Protein AF-A0A1J4SHT1-F1 (afdb_monomer_lite)

pLDDT: mean 96.35, std 3.9, range [74.31, 98.5]

Sequence (50 aa):
MKVSARNLIPGKIKEITMGPVNAEVVVEVAPGIEVVSMITAHSVKAMELK

Secondary structure (DSSP, 8-state):
---S-S-----EEEEEEE-SSEEEEEEEEETTEEEEEEEEHHHHHHTT--

Structure (mmCIF, N/CA/C/O backbone):
data_AF-A0A1J4SHT1-F1
#
_entry.id   AF-A0A1J4SHT1-F1
#
loop_
_atom_site.group_PDB
_atom_site.id
_atom_site.type_symbol
_atom_site.label_atom_id
_atom_site.label_alt_id
_atom_site.label_comp_id
_atom_site.label_asym_id
_atom_site.label_entity_id
_atom_site.label_seq_id
_atom_site.pdbx_PDB_ins_code
_atom_site.Cartn_x
_atom_site.Cartn_y
_atom_site.Cartn_z
_atom_site.occupancy
_atom_site.B_iso_or_equiv
_atom_site.auth_seq_id
_atom_site.auth_comp_id
_atom_site.auth_asym_id
_atom_site.auth_atom_id
_atom_site.pdbx_PDB_model_num
ATOM 1 N N . MET A 1 1 ? -9.343 -13.705 -0.899 1.00 74.31 1 MET A N 1
ATOM 2 C CA . MET A 1 1 ? -7.968 -13.969 -1.380 1.00 74.31 1 MET A CA 1
ATOM 3 C C . MET A 1 1 ? -7.403 -15.130 -0.565 1.00 74.31 1 MET A C 1
ATOM 5 O O . MET A 1 1 ? -7.560 -15.097 0.647 1.00 74.31 1 MET A O 1
ATOM 9 N N . LYS A 1 2 ? -6.842 -16.179 -1.184 1.00 89.50 2 LYS A N 1
ATOM 10 C CA . LYS A 1 2 ? -6.193 -17.285 -0.451 1.00 89.50 2 LYS A CA 1
ATOM 11 C C . LYS A 1 2 ? -4.682 -17.072 -0.484 1.00 89.50 2 LYS A C 1
ATOM 13 O O . LYS A 1 2 ? -4.061 -17.294 -1.515 1.00 89.50 2 LYS A O 1
ATOM 18 N N . VAL A 1 3 ? -4.121 -16.627 0.633 1.00 95.19 3 VAL A N 1
ATOM 19 C CA . VAL A 1 3 ? -2.673 -16.498 0.851 1.00 95.19 3 VAL A CA 1
ATOM 20 C C . VAL A 1 3 ? -2.300 -17.259 2.120 1.00 95.19 3 VAL A C 1
ATOM 22 O O . VAL A 1 3 ? -3.144 -17.441 2.994 1.00 95.19 3 VAL A O 1
ATOM 25 N N . SER A 1 4 ? -1.055 -17.726 2.220 1.00 97.44 4 SER A N 1
ATOM 26 C CA . SER A 1 4 ? -0.559 -18.445 3.405 1.00 97.44 4 SER A CA 1
ATOM 27 C C . SER A 1 4 ? -0.330 -17.534 4.616 1.00 97.44 4 SER A C 1
ATOM 29 O O . SER A 1 4 ? -0.184 -18.028 5.733 1.00 97.44 4 SER A O 1
ATOM 31 N N . ALA A 1 5 ? -0.292 -16.213 4.407 1.00 95.44 5 ALA A N 1
ATOM 32 C CA . ALA A 1 5 ? -0.138 -15.236 5.474 1.00 95.44 5 ALA A CA 1
ATOM 33 C C . ALA A 1 5 ? -1.289 -15.357 6.485 1.00 95.44 5 ALA A C 1
ATOM 35 O O . ALA A 1 5 ? -2.462 -15.277 6.123 1.00 95.44 5 ALA A O 1
ATOM 36 N N . ARG A 1 6 ? -0.939 -15.534 7.766 1.00 97.06 6 ARG A N 1
ATOM 37 C CA . ARG A 1 6 ? -1.905 -15.719 8.861 1.00 97.06 6 ARG A CA 1
ATOM 38 C C . ARG A 1 6 ? -2.751 -14.472 9.123 1.00 97.06 6 ARG A C 1
ATOM 40 O O . ARG A 1 6 ? -3.914 -14.595 9.490 1.00 97.06 6 ARG A O 1
ATOM 47 N N . ASN A 1 7 ? -2.155 -13.293 8.955 1.00 94.69 7 ASN A N 1
ATOM 48 C CA . ASN A 1 7 ? -2.790 -12.020 9.271 1.00 94.69 7 ASN A CA 1
ATOM 49 C C . ASN A 1 7 ? -3.302 -11.361 7.991 1.00 94.69 7 ASN A C 1
ATOM 51 O O . ASN A 1 7 ? -2.522 -11.015 7.105 1.00 94.69 7 ASN A O 1
ATOM 55 N N . LEU A 1 8 ? -4.618 -11.172 7.929 1.00 95.06 8 LEU A N 1
ATOM 56 C CA . LEU A 1 8 ? -5.311 -10.406 6.901 1.00 95.06 8 LEU A CA 1
ATOM 57 C C . LEU A 1 8 ? -6.080 -9.303 7.614 1.00 95.06 8 LEU A C 1
ATOM 59 O O . LEU A 1 8 ? -7.094 -9.572 8.254 1.00 95.06 8 LEU A O 1
ATOM 63 N N . ILE A 1 9 ? -5.558 -8.082 7.550 1.00 95.56 9 ILE A N 1
ATOM 64 C CA . ILE A 1 9 ? -6.106 -6.947 8.287 1.00 95.56 9 ILE A CA 1
ATOM 65 C C . ILE A 1 9 ? -6.821 -6.044 7.277 1.00 95.56 9 ILE A C 1
ATOM 67 O O . ILE A 1 9 ? -6.147 -5.417 6.458 1.00 95.56 9 ILE A O 1
ATOM 71 N N . PRO A 1 10 ? -8.165 -6.013 7.265 1.00 94.69 10 PRO A N 1
ATOM 72 C CA . PRO A 1 10 ? -8.901 -5.085 6.423 1.00 94.69 10 PRO A CA 1
ATOM 73 C C . PRO A 1 10 ? -8.708 -3.658 6.942 1.00 94.69 10 PRO A C 1
ATOM 75 O O . PRO A 1 10 ? -8.658 -3.424 8.147 1.00 94.69 10 PRO A O 1
ATOM 78 N N . GLY A 1 11 ? -8.626 -2.704 6.027 1.00 95.62 11 GLY A N 1
ATOM 79 C CA . GLY A 1 11 ? -8.487 -1.297 6.363 1.00 95.62 11 GLY A CA 1
ATOM 80 C C . GLY A 1 11 ? -8.688 -0.415 5.143 1.00 95.62 11 GLY A C 1
ATOM 81 O O . GLY A 1 11 ? -8.860 -0.910 4.023 1.00 95.62 11 GLY A O 1
ATOM 82 N N . LYS A 1 12 ? -8.684 0.895 5.367 1.00 96.69 12 LYS A N 1
ATOM 83 C CA . LYS A 1 12 ? -8.802 1.907 4.319 1.00 96.69 12 LYS A CA 1
ATOM 84 C C . LYS A 1 12 ? -7.477 2.644 4.188 1.00 96.69 12 LYS A C 1
ATOM 86 O O . LYS A 1 12 ? -6.877 3.015 5.191 1.00 96.69 12 LYS A O 1
ATOM 91 N N . ILE A 1 13 ? -7.033 2.869 2.956 1.00 97.38 13 ILE A N 1
ATOM 92 C CA . ILE A 1 13 ? -5.863 3.711 2.703 1.00 97.38 13 ILE A CA 1
ATOM 93 C C . ILE A 1 13 ? -6.190 5.129 3.172 1.00 97.38 13 ILE A C 1
ATOM 95 O O . ILE A 1 13 ? -7.225 5.693 2.807 1.00 97.38 13 ILE A O 1
ATOM 99 N N . LYS A 1 14 ? -5.319 5.665 4.022 1.00 97.25 14 LYS A N 1
ATOM 100 C CA . LYS A 1 14 ? -5.404 7.024 4.550 1.00 97.25 14 LYS A CA 1
ATOM 101 C C . LYS A 1 14 ? -4.459 7.957 3.800 1.00 97.25 14 LYS A C 1
ATOM 103 O O . LYS A 1 14 ? -4.847 9.074 3.476 1.00 97.25 14 LYS A O 1
ATOM 108 N N . GLU A 1 15 ? -3.247 7.486 3.515 1.00 97.62 15 GLU A N 1
ATOM 109 C CA . GLU A 1 15 ? -2.201 8.261 2.851 1.00 97.62 15 GLU A CA 1
ATOM 110 C C . GLU A 1 15 ? -1.250 7.344 2.071 1.00 97.62 15 GLU A C 1
ATOM 112 O O . GLU A 1 15 ? -1.000 6.203 2.470 1.00 97.62 15 GLU A O 1
ATOM 117 N N . ILE A 1 16 ? -0.717 7.855 0.957 1.00 98.06 16 ILE A N 1
ATOM 118 C CA . ILE A 1 16 ? 0.355 7.221 0.188 1.00 98.06 16 ILE A CA 1
ATOM 119 C C . ILE A 1 16 ? 1.446 8.258 -0.077 1.00 98.06 16 ILE A C 1
ATOM 121 O O . ILE A 1 16 ? 1.208 9.249 -0.770 1.00 98.06 16 ILE A O 1
ATOM 125 N N . THR A 1 17 ? 2.664 7.976 0.379 1.00 98.06 17 THR A N 1
ATOM 126 C CA . THR A 1 17 ? 3.852 8.788 0.093 1.00 98.06 17 THR A CA 1
ATOM 127 C C . THR A 1 17 ? 4.716 8.074 -0.937 1.00 98.06 17 THR A C 1
ATOM 129 O O . THR A 1 17 ? 5.361 7.063 -0.653 1.00 98.06 17 THR A O 1
ATOM 132 N N . MET A 1 18 ? 4.730 8.594 -2.165 1.00 97.75 18 MET A N 1
ATOM 133 C CA . MET A 1 18 ? 5.484 8.011 -3.277 1.00 97.75 18 MET A CA 1
ATOM 134 C C . MET A 1 18 ? 6.947 8.456 -3.275 1.00 97.75 18 MET A C 1
ATOM 136 O O . MET A 1 18 ? 7.251 9.639 -3.410 1.00 97.75 18 MET A O 1
ATOM 140 N N . GLY A 1 19 ? 7.858 7.488 -3.221 1.00 96.88 19 GLY A N 1
ATOM 141 C CA . GLY A 1 19 ? 9.276 7.671 -3.512 1.00 96.88 19 GLY A CA 1
ATOM 142 C C . GLY A 1 19 ? 9.661 7.157 -4.908 1.00 96.88 19 GLY A C 1
ATOM 143 O O . GLY A 1 19 ? 8.833 6.610 -5.643 1.00 96.88 19 GLY A O 1
ATOM 144 N N . PRO A 1 20 ? 10.942 7.301 -5.295 1.00 96.56 20 PRO A N 1
ATOM 145 C CA . PRO A 1 20 ? 11.428 6.860 -6.605 1.00 96.56 20 PRO A CA 1
ATOM 146 C C . PRO A 1 20 ? 11.458 5.330 -6.762 1.00 96.56 20 PRO A C 1
ATOM 148 O O . PRO A 1 20 ? 11.337 4.828 -7.876 1.00 96.56 20 PRO A O 1
ATOM 151 N N . VAL A 1 21 ? 11.611 4.589 -5.657 1.00 97.56 21 VAL A N 1
ATOM 152 C CA . VAL 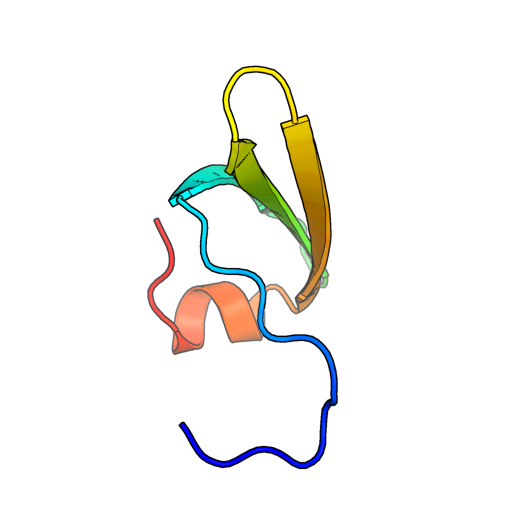A 1 21 ? 11.709 3.114 -5.644 1.00 97.56 21 VAL A CA 1
ATOM 153 C C . VAL A 1 21 ? 10.666 2.494 -4.720 1.00 97.56 21 VAL A C 1
ATOM 155 O O . VAL A 1 21 ? 9.972 1.559 -5.116 1.00 97.56 21 VAL A O 1
ATOM 158 N N . ASN A 1 22 ? 10.530 3.034 -3.509 1.00 98.19 22 ASN A N 1
ATOM 159 C CA . ASN A 1 22 ? 9.553 2.600 -2.514 1.00 98.19 22 ASN A CA 1
ATOM 160 C C . ASN A 1 22 ? 8.414 3.606 -2.394 1.00 98.19 22 ASN A C 1
ATOM 162 O O . ASN A 1 22 ? 8.553 4.763 -2.786 1.00 98.19 22 ASN A O 1
ATOM 166 N N . ALA A 1 23 ? 7.314 3.155 -1.819 1.00 98.38 23 ALA A N 1
ATOM 167 C CA . ALA A 1 23 ? 6.194 3.968 -1.409 1.00 98.38 23 ALA A CA 1
ATOM 168 C C . ALA A 1 23 ? 5.757 3.539 -0.009 1.00 98.38 23 ALA A C 1
ATOM 170 O O . ALA A 1 23 ? 5.684 2.342 0.290 1.00 98.38 23 ALA A O 1
ATOM 171 N N . GLU A 1 24 ? 5.471 4.525 0.827 1.00 98.38 24 GLU A N 1
ATOM 172 C CA . GLU A 1 24 ? 4.849 4.319 2.126 1.00 98.38 24 GLU A CA 1
ATOM 173 C C . GLU A 1 24 ? 3.330 4.397 1.958 1.00 98.38 24 GLU A C 1
ATOM 175 O O . GLU A 1 24 ? 2.823 5.298 1.292 1.00 98.38 24 GLU A O 1
ATOM 180 N N . VAL A 1 25 ? 2.608 3.437 2.528 1.00 98.25 25 VAL A N 1
ATOM 181 C CA . VAL A 1 25 ? 1.147 3.357 2.507 1.00 98.25 25 VAL A CA 1
ATOM 182 C C . VAL A 1 25 ? 0.665 3.261 3.945 1.00 98.25 25 VAL A C 1
ATOM 184 O O . VAL A 1 25 ? 0.971 2.291 4.644 1.00 98.25 25 VAL A O 1
ATOM 187 N N . VAL A 1 26 ? -0.107 4.250 4.379 1.00 98.12 26 VAL A N 1
ATOM 188 C CA . VAL A 1 26 ? -0.736 4.273 5.699 1.00 98.12 26 VAL A CA 1
ATOM 189 C C . VAL A 1 26 ? -2.165 3.767 5.560 1.00 98.12 26 VAL A C 1
ATOM 191 O O . VAL A 1 26 ? -2.962 4.318 4.797 1.00 98.12 26 VAL A O 1
ATOM 194 N N . VAL A 1 27 ? -2.495 2.707 6.294 1.00 98.06 27 VAL A N 1
ATOM 195 C CA . VAL A 1 27 ? -3.816 2.073 6.289 1.00 98.06 27 VAL A CA 1
ATOM 196 C C . VAL A 1 27 ? -4.457 2.228 7.662 1.00 98.06 27 VAL A C 1
ATOM 198 O O . VAL A 1 27 ? -3.935 1.726 8.653 1.00 98.06 27 VAL A O 1
ATOM 201 N N . GLU A 1 28 ? -5.614 2.878 7.724 1.00 97.94 28 GLU A N 1
ATOM 202 C CA . GLU A 1 28 ? -6.439 2.910 8.930 1.00 97.94 28 GLU A CA 1
ATOM 203 C C . GLU A 1 28 ? -7.205 1.588 9.050 1.00 97.94 28 GLU A C 1
ATOM 205 O O . GLU A 1 28 ? -7.948 1.198 8.143 1.00 97.94 28 GLU A O 1
ATOM 210 N N . VAL A 1 29 ? -7.014 0.885 10.165 1.00 97.81 29 VAL A N 1
ATOM 211 C CA . VAL A 1 29 ? -7.615 -0.441 10.413 1.00 97.81 29 VAL A CA 1
ATOM 212 C C . VAL A 1 29 ? -8.701 -0.397 11.492 1.00 97.81 29 VAL A C 1
ATOM 214 O O . VAL A 1 29 ? -9.528 -1.303 11.576 1.00 97.81 29 VAL A O 1
ATOM 217 N N . ALA A 1 30 ? -8.716 0.662 12.303 1.00 96.88 30 ALA A N 1
ATOM 218 C CA . ALA A 1 30 ? -9.740 0.994 13.291 1.00 96.88 30 ALA A CA 1
ATOM 219 C C . ALA A 1 30 ? -9.579 2.473 13.707 1.00 96.88 30 ALA A C 1
ATOM 221 O O . ALA A 1 30 ? -8.524 3.049 13.440 1.00 96.88 30 ALA A O 1
ATOM 222 N N . PRO A 1 31 ? -10.567 3.093 14.385 1.00 96.31 31 PRO A N 1
ATOM 223 C CA . PRO A 1 31 ? -10.477 4.495 14.792 1.00 96.31 31 PRO A CA 1
ATOM 224 C C . PRO A 1 31 ? -9.212 4.789 15.610 1.00 96.31 31 PRO A C 1
ATOM 226 O O . PRO A 1 31 ? -9.042 4.272 16.715 1.00 96.31 31 PRO A O 1
ATOM 229 N N . GLY A 1 32 ? -8.324 5.614 15.052 1.00 95.38 32 GLY A N 1
ATOM 230 C CA . GLY A 1 32 ? -7.047 5.984 15.674 1.00 95.38 32 GLY A CA 1
ATOM 231 C C . GLY A 1 32 ? -5.965 4.896 15.646 1.00 95.38 32 GLY A C 1
ATOM 232 O O . GLY A 1 32 ? -4.942 5.058 16.308 1.00 95.38 32 GLY A O 1
ATOM 233 N N . ILE A 1 33 ? -6.171 3.800 14.906 1.00 97.69 33 ILE A N 1
ATOM 234 C CA . ILE A 1 33 ? -5.206 2.705 14.750 1.00 97.69 33 ILE A CA 1
ATOM 235 C C . ILE A 1 33 ? -4.808 2.582 13.281 1.00 97.69 33 ILE A C 1
ATOM 237 O O . ILE A 1 33 ? -5.640 2.328 12.404 1.00 97.69 33 ILE A O 1
ATOM 241 N N . GLU A 1 34 ? -3.507 2.694 13.033 1.00 97.94 34 GLU A N 1
ATOM 242 C CA . GLU A 1 34 ? -2.924 2.687 11.696 1.00 97.94 34 GLU A CA 1
ATOM 243 C C . GLU A 1 34 ? -1.880 1.582 11.545 1.00 97.94 34 GLU A C 1
ATOM 245 O O . GLU A 1 34 ? -1.140 1.251 12.474 1.00 97.94 34 GLU A O 1
ATOM 250 N N . VAL A 1 35 ? -1.815 1.024 10.342 1.00 98.12 35 VAL A N 1
ATOM 251 C CA . VAL A 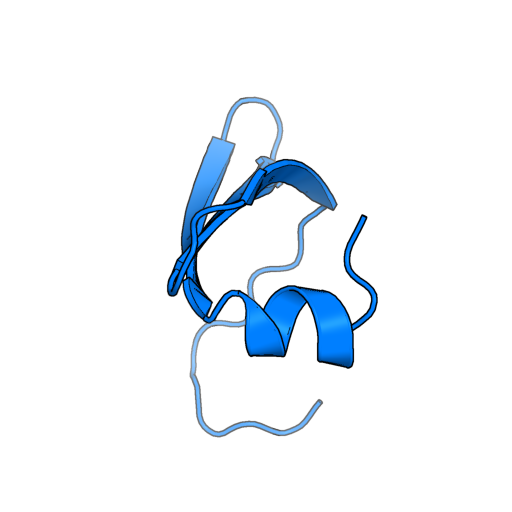1 35 ? -0.764 0.116 9.894 1.00 98.12 35 VAL A CA 1
ATOM 252 C C . VAL A 1 35 ? -0.006 0.808 8.773 1.00 98.12 35 VAL A C 1
ATOM 254 O O . VAL A 1 35 ? -0.587 1.155 7.746 1.00 98.12 35 VAL A O 1
ATOM 257 N N . VAL A 1 36 ? 1.299 0.984 8.962 1.00 97.81 36 VAL A N 1
ATOM 258 C CA . VAL A 1 36 ? 2.188 1.560 7.950 1.00 97.81 36 VAL A CA 1
ATOM 259 C C . VAL A 1 36 ? 2.866 0.431 7.184 1.00 97.81 36 VAL A C 1
ATOM 261 O O . VAL A 1 36 ? 3.417 -0.500 7.777 1.00 97.81 36 VAL A O 1
ATOM 264 N N . SER A 1 37 ? 2.819 0.503 5.858 1.00 97.81 37 SER A N 1
ATOM 265 C CA . SER A 1 37 ? 3.445 -0.458 4.956 1.00 97.81 37 SER A CA 1
ATOM 266 C C . SER A 1 37 ? 4.429 0.238 4.028 1.00 97.81 37 SER A C 1
ATOM 268 O O . SER A 1 37 ? 4.137 1.303 3.49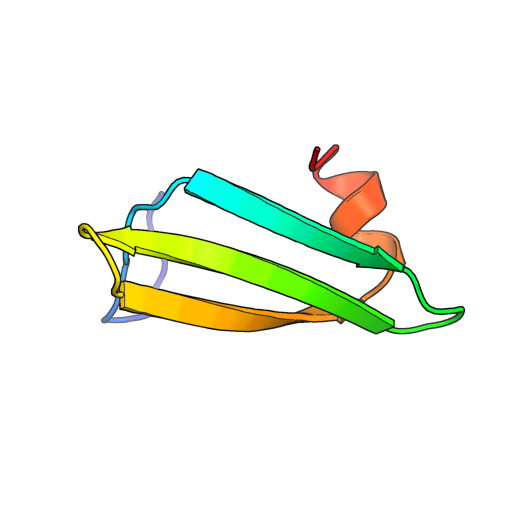7 1.00 97.81 37 SER A O 1
ATOM 270 N N . MET A 1 38 ? 5.578 -0.392 3.792 1.00 98.12 38 M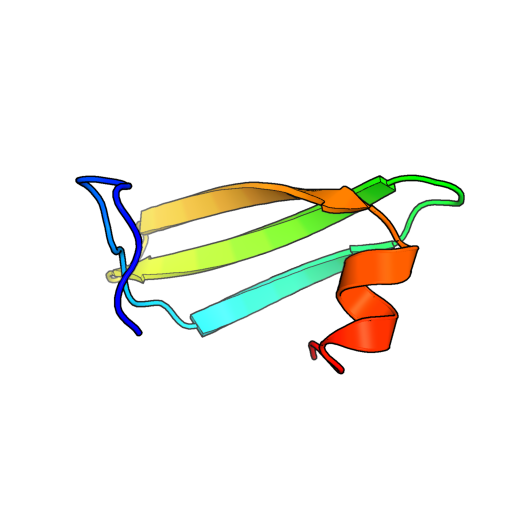ET A N 1
ATOM 271 C CA . MET A 1 38 ? 6.535 0.028 2.774 1.00 98.12 38 MET A CA 1
ATOM 272 C C . MET A 1 38 ? 6.507 -1.001 1.646 1.00 98.12 38 MET A C 1
ATOM 274 O O . MET A 1 38 ? 6.890 -2.157 1.844 1.00 98.12 38 MET A O 1
ATOM 278 N N . ILE A 1 39 ? 6.053 -0.591 0.466 1.00 98.12 39 ILE A N 1
ATOM 279 C CA . ILE A 1 39 ? 6.016 -1.433 -0.737 1.00 98.12 39 ILE A CA 1
ATOM 280 C C . ILE A 1 39 ? 6.747 -0.744 -1.885 1.00 98.12 39 ILE A C 1
ATOM 282 O O . ILE A 1 39 ? 7.181 0.398 -1.768 1.00 98.12 39 ILE A O 1
ATOM 286 N N . THR A 1 40 ? 6.915 -1.424 -3.018 1.00 98.50 40 THR A N 1
ATOM 287 C CA . THR A 1 40 ? 7.546 -0.782 -4.176 1.00 98.50 40 THR A CA 1
ATOM 288 C C . THR A 1 40 ? 6.606 0.243 -4.814 1.00 98.50 40 THR A C 1
ATOM 290 O O . THR A 1 40 ? 5.393 0.031 -4.907 1.00 98.50 40 THR A O 1
ATOM 293 N N . ALA A 1 41 ? 7.175 1.326 -5.342 1.00 98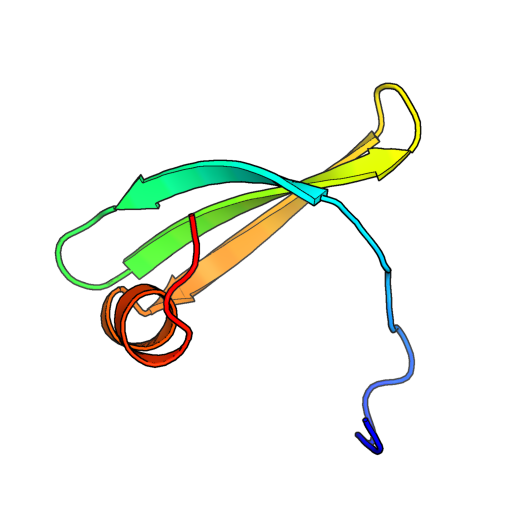.06 41 ALA A N 1
ATOM 294 C CA . ALA A 1 41 ? 6.459 2.325 -6.133 1.00 98.06 41 ALA A CA 1
ATOM 295 C C . ALA A 1 41 ? 5.781 1.704 -7.371 1.00 98.06 41 ALA A C 1
ATOM 297 O O . ALA A 1 41 ? 4.755 2.194 -7.843 1.00 98.06 41 ALA A O 1
ATOM 298 N N . HIS A 1 42 ? 6.340 0.609 -7.895 1.00 98.31 42 HIS A N 1
ATOM 299 C CA . HIS A 1 42 ? 5.724 -0.161 -8.970 1.00 98.31 42 HIS A CA 1
ATOM 300 C C . HIS A 1 42 ? 4.4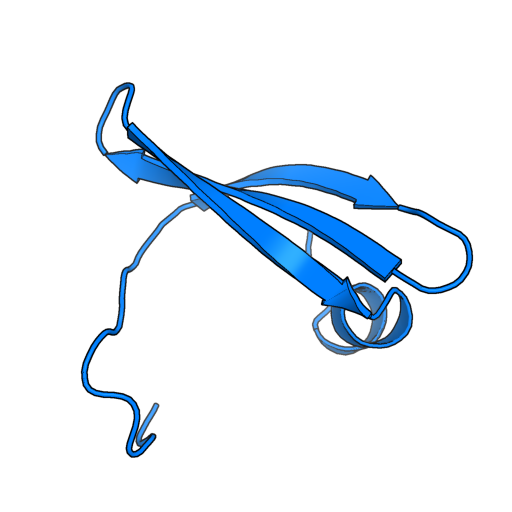39 -0.863 -8.508 1.00 98.31 42 HIS A C 1
ATOM 302 O O . HIS A 1 42 ? 3.436 -0.789 -9.211 1.00 98.31 42 HIS A O 1
ATOM 308 N N . SER A 1 43 ? 4.434 -1.482 -7.322 1.00 98.25 43 SER A N 1
ATOM 309 C CA . SER A 1 43 ? 3.259 -2.169 -6.768 1.00 98.25 43 SER A CA 1
ATOM 310 C C . SER A 1 43 ? 2.078 -1.223 -6.550 1.00 98.25 43 SER A C 1
ATOM 312 O O . SER A 1 43 ? 0.962 -1.577 -6.916 1.00 98.25 43 SER A O 1
ATOM 314 N N . VAL A 1 44 ? 2.316 -0.007 -6.037 1.00 97.88 44 VAL A N 1
ATOM 315 C CA . VAL A 1 44 ? 1.261 1.018 -5.883 1.00 97.88 44 VAL A CA 1
ATOM 316 C C . VAL A 1 44 ? 0.575 1.305 -7.219 1.00 97.88 44 VAL A C 1
ATOM 318 O O . VAL A 1 44 ? -0.651 1.301 -7.298 1.00 97.88 44 VAL A O 1
ATOM 321 N N . LYS A 1 45 ? 1.366 1.499 -8.283 1.00 97.19 45 LYS A N 1
ATOM 322 C CA . LYS A 1 45 ? 0.856 1.769 -9.635 1.00 97.19 45 LYS A CA 1
ATOM 323 C C . LYS A 1 45 ? 0.136 0.558 -10.227 1.00 97.19 45 LYS A C 1
ATOM 325 O O . LYS A 1 45 ? -0.945 0.712 -10.777 1.00 97.19 45 LYS A O 1
ATOM 330 N N . ALA A 1 46 ? 0.722 -0.632 -10.105 1.00 98.25 46 ALA A N 1
ATOM 331 C CA . ALA A 1 46 ? 0.173 -1.870 -10.658 1.00 98.25 46 ALA A CA 1
ATOM 332 C C . ALA A 1 46 ? -1.153 -2.283 -9.998 1.00 98.25 46 ALA A C 1
ATOM 334 O O . ALA A 1 46 ? -1.984 -2.914 -10.642 1.00 98.25 46 ALA A O 1
ATOM 335 N N . MET A 1 47 ? -1.341 -1.934 -8.724 1.00 96.69 47 MET A N 1
ATOM 336 C CA . MET A 1 47 ? -2.568 -2.191 -7.966 1.00 96.69 47 MET A CA 1
ATOM 337 C C . MET A 1 47 ? -3.542 -1.003 -7.978 1.00 96.69 47 MET A C 1
ATOM 339 O O . MET A 1 47 ? -4.580 -1.075 -7.326 1.00 96.69 47 MET A O 1
ATOM 343 N N . GLU A 1 48 ? -3.199 0.078 -8.688 1.00 96.94 48 GLU A N 1
ATOM 344 C CA . GLU A 1 48 ? -4.011 1.292 -8.840 1.00 96.94 48 GLU A CA 1
ATOM 345 C C . GLU A 1 48 ? -4.486 1.894 -7.502 1.00 96.94 48 GLU A C 1
ATOM 347 O O . GLU A 1 48 ? -5.611 2.390 -7.391 1.00 96.94 48 GLU A O 1
ATOM 352 N N . LEU A 1 49 ? -3.625 1.847 -6.477 1.00 94.88 49 LEU A N 1
ATOM 353 C CA . LEU A 1 49 ? -3.953 2.327 -5.131 1.00 94.88 49 LEU A CA 1
ATOM 354 C C . LEU A 1 49 ? -4.091 3.857 -5.104 1.00 94.88 49 LEU A C 1
ATOM 356 O O . LEU A 1 49 ? -3.338 4.566 -5.778 1.00 94.88 49 LEU A O 1
ATOM 360 N N . LYS A 1 50 ? -5.055 4.350 -4.319 1.00 84.88 50 LYS A N 1
ATOM 361 C CA . LYS A 1 50 ? -5.424 5.766 -4.189 1.00 84.88 50 LYS A CA 1
ATOM 362 C C . LYS A 1 50 ? -5.740 6.114 -2.745 1.00 84.88 50 LYS A C 1
ATOM 364 O O . LYS A 1 50 ? -6.264 5.220 -2.042 1.00 84.88 50 LYS A O 1
#

Radius of gyration: 11.61 Å; chains: 1; bounding box: 22×27×26 Å

Foldseek 3Di:
DDDPDPDDQDFAWPDWADDPFKIWTWTHRDVVDIDIDIDTNVVCVVVVPD